Protein 3LXX (pdb70)

Structure (mmCIF, N/CA/C/O backbone):
data_3LXX
#
_entry.id   3LXX
#
_cell.length_a   41.266
_cell.length_b   102.663
_cell.length_c   100.555
_cell.angle_alpha   90.000
_cell.angle_beta   90.000
_cell.angle_gamma   90.000
#
_symmetry.space_group_name_H-M   'C 2 2 21'
#
loop_
_entity.id
_entity.type
_entity.pdbx_description
1 polymer 'GTPase IMAP family member 4'
2 non-polymer "GUANOSINE-5'-DIPHOSPHATE"
3 non-polymer 'MAGNESIUM ION'
4 non-polymer 'UNKNOWN ATOM OR ION'
5 water water
#
loop_
_atom_site.group_PDB
_atom_site.id
_atom_site.type_symbol
_atom_site.label_atom_id
_atom_site.label_alt_id
_atom_site.label_comp_id
_atom_site.label_asym_id
_atom_site.label_entity_id
_atom_site.label_seq_id
_atom_site.pdbx_PDB_ins_code
_atom_site.Cartn_x
_atom_site.Cartn_y
_atom_site.Cartn_z
_atom_site.occupancy
_atom_site.B_iso_or_equiv
_atom_site.auth_seq_id
_atom_site.auth_comp_id
_atom_site.auth_asym_id
_atom_site.auth_atom_id
_atom_site.pdbx_PDB_model_num
ATOM 1 N N . SER A 1 28 ? 26.546 50.736 15.363 1.00 37.74 29 SER A N 1
ATOM 2 C CA . SER A 1 28 ? 26.474 49.627 16.362 1.00 36.29 29 SER A CA 1
ATOM 3 C C . SER A 1 28 ? 25.887 48.362 15.724 1.00 33.18 29 SER A C 1
ATOM 4 O O . SER A 1 28 ? 25.469 48.377 14.578 1.00 32.27 29 SER A O 1
ATOM 6 N N . GLN A 1 29 ? 25.906 47.263 16.471 1.00 31.74 30 GLN A N 1
ATOM 7 C CA . GLN A 1 29 ? 25.551 45.941 15.949 1.00 30.00 30 GLN A CA 1
ATOM 8 C C . GLN A 1 29 ? 24.111 45.518 16.274 1.00 27.40 30 GLN A C 1
ATOM 9 O O . GLN A 1 29 ? 23.686 45.621 17.411 1.00 27.68 30 GLN A O 1
ATOM 15 N N . LEU A 1 30 ? 23.395 45.028 15.259 1.00 24.93 31 LEU A N 1
ATOM 16 C CA . LEU A 1 30 ? 22.009 44.613 15.353 1.00 22.95 31 LEU A CA 1
ATOM 17 C C . LEU A 1 30 ? 21.916 43.111 15.069 1.00 21.11 31 LEU A C 1
ATOM 18 O O . LEU A 1 30 ? 22.155 42.655 13.938 1.00 19.76 31 LEU A O 1
ATOM 23 N N . ARG A 1 31 ? 21.594 42.345 16.111 1.00 19.82 32 ARG A N 1
ATOM 24 C CA . ARG A 1 31 ? 21.635 40.896 16.062 1.00 18.64 32 ARG A CA 1
ATOM 25 C C . ARG A 1 31 ? 20.231 40.355 15.896 1.00 17.55 32 ARG A C 1
ATOM 26 O O . ARG A 1 31 ? 19.354 40.627 16.711 1.00 17.75 32 ARG A O 1
ATOM 34 N N . ILE A 1 32 ? 20.039 39.567 14.853 1.00 17.36 33 ILE A N 1
ATOM 35 C CA . ILE A 1 32 ? 18.726 39.101 14.414 1.00 17.37 33 ILE A CA 1
ATOM 36 C C . ILE A 1 32 ? 18.788 37.590 14.302 1.00 17.67 33 ILE A C 1
ATOM 37 O O . ILE A 1 32 ? 19.711 37.067 13.695 1.00 18.69 33 ILE A O 1
ATOM 42 N N . VAL A 1 33 ? 17.812 36.887 14.888 1.00 17.80 34 VAL A N 1
ATOM 43 C CA . VAL A 1 33 ? 17.690 35.433 14.747 1.00 17.67 34 VAL A CA 1
ATOM 44 C C . VAL A 1 33 ? 16.404 35.073 14.017 1.00 17.82 34 VAL A C 1
ATOM 45 O O . VAL A 1 33 ? 15.374 35.669 14.253 1.00 18.17 34 VAL A O 1
ATOM 49 N N . LEU A 1 34 ? 16.478 34.083 13.133 1.00 18.60 35 LEU A N 1
ATOM 50 C CA . LEU A 1 34 ? 15.350 33.655 12.310 1.00 19.09 35 LEU A CA 1
ATOM 51 C C . LEU A 1 34 ? 14.890 32.317 12.762 1.00 19.87 35 LEU A C 1
ATOM 52 O O . LEU A 1 34 ? 15.693 31.389 12.811 1.00 20.58 35 LEU A O 1
ATOM 57 N N . VAL A 1 35 ? 13.602 32.215 13.135 1.00 20.43 36 VAL A N 1
ATOM 58 C CA . VAL A 1 35 ? 13.003 30.938 13.480 1.00 21.64 36 VAL A CA 1
ATOM 59 C C . VAL A 1 35 ? 11.740 30.656 12.653 1.00 22.56 36 VAL A C 1
ATOM 60 O O . VAL A 1 35 ? 11.055 31.560 12.203 1.00 22.41 36 VAL A O 1
ATOM 64 N N . GLY A 1 36 ? 11.427 29.382 12.498 1.00 24.46 37 GLY A N 1
ATOM 65 C CA . GLY A 1 36 ? 10.336 28.963 11.647 1.00 25.96 37 GLY A CA 1
ATOM 66 C C . GLY A 1 36 ? 10.497 27.521 11.202 1.00 28.01 37 GLY A C 1
ATOM 67 O O . GLY A 1 36 ? 11.557 26.900 11.374 1.00 28.01 37 GLY A O 1
ATOM 68 N N . LYS A 1 37 ? 9.422 26.978 10.656 1.00 30.29 38 LYS A N 1
ATOM 69 C CA . LYS A 1 37 ? 9.448 25.638 10.091 1.00 32.60 38 LYS A CA 1
ATOM 70 C C . LYS A 1 37 ? 10.258 25.609 8.812 1.00 31.77 38 LYS A C 1
ATOM 71 O O . LYS A 1 37 ? 10.268 26.577 8.042 1.00 31.02 38 LYS A O 1
ATOM 74 N N . THR A 1 38 ? 10.954 24.499 8.586 1.00 33.14 39 THR A N 1
ATOM 75 C CA . THR A 1 38 ? 11.629 24.263 7.316 1.00 33.13 39 THR A CA 1
ATOM 76 C C . THR A 1 38 ? 10.655 24.516 6.173 1.00 33.94 39 THR A C 1
ATOM 77 O O . THR A 1 38 ? 9.550 23.986 6.175 1.00 36.56 39 THR A O 1
ATOM 81 N N . GLY A 1 39 ? 11.060 25.341 5.210 1.00 32.64 40 GLY A N 1
ATOM 82 C CA . GLY A 1 39 ? 10.206 25.699 4.063 1.00 33.15 40 GLY A CA 1
ATOM 83 C C . GLY A 1 39 ? 9.464 27.028 4.242 1.00 31.94 40 GLY A C 1
ATOM 84 O O . GLY A 1 39 ? 8.721 27.444 3.359 1.00 32.96 40 GLY A O 1
ATOM 85 N N . ALA A 1 40 ? 9.661 27.693 5.376 1.00 29.93 41 ALA A N 1
ATOM 86 C CA . ALA A 1 40 ? 8.999 28.982 5.647 1.00 28.90 41 ALA A CA 1
ATOM 87 C C . ALA A 1 40 ? 9.597 30.121 4.844 1.00 27.34 41 ALA A C 1
ATOM 88 O O . ALA A 1 40 ? 8.905 31.076 4.529 1.00 27.70 41 ALA A O 1
ATOM 90 N N . GLY A 1 41 ? 10.883 30.012 4.519 1.00 26.77 42 GLY A N 1
ATOM 91 C CA . GLY A 1 41 ? 11.628 31.088 3.867 1.00 25.47 42 GLY A CA 1
ATOM 92 C C . GLY A 1 41 ? 12.603 31.818 4.785 1.00 23.64 42 GLY A C 1
ATOM 93 O O . GLY A 1 41 ? 12.926 32.985 4.542 1.00 22.65 42 GLY A O 1
ATOM 94 N N . LYS A 1 42 ? 13.072 31.149 5.845 1.00 23.77 43 LYS A N 1
ATOM 95 C CA . LYS A 1 42 ? 14.068 31.738 6.747 1.00 22.97 43 LYS A CA 1
ATOM 96 C C . LYS A 1 42 ? 15.315 32.212 5.990 1.00 22.59 43 LYS A C 1
ATOM 97 O O . LYS A 1 42 ? 15.711 33.389 6.059 1.00 21.64 43 LYS A O 1
ATOM 103 N N . SER A 1 43 ? 15.933 31.287 5.267 1.00 24.04 44 SER A N 1
ATOM 104 C CA . SER A 1 43 ? 17.205 31.569 4.618 1.00 23.85 44 SER A CA 1
ATOM 105 C C . SER A 1 43 ? 17.062 32.679 3.570 1.00 23.74 44 SER A C 1
ATOM 106 O O . SER A 1 43 ? 17.881 33.589 3.513 1.00 23.25 44 SER A O 1
ATOM 109 N N . ALA A 1 44 ? 16.001 32.601 2.772 1.00 24.54 45 ALA A N 1
ATOM 110 C CA . ALA A 1 44 ? 15.647 33.648 1.812 1.00 24.36 45 ALA A CA 1
ATOM 111 C C . ALA A 1 44 ? 15.441 35.009 2.486 1.00 22.33 45 ALA A C 1
ATOM 112 O O . ALA A 1 44 ? 15.917 36.021 1.994 1.00 21.93 45 ALA A O 1
ATOM 114 N N . THR A 1 45 ? 14.739 35.020 3.612 1.00 21.62 46 THR A N 1
ATOM 115 C CA . THR A 1 45 ? 14.534 36.241 4.397 1.00 20.59 46 THR A CA 1
ATOM 116 C C . THR A 1 45 ? 15.836 36.805 4.923 1.00 20.05 46 THR A C 1
ATOM 117 O O . THR A 1 45 ? 16.033 38.027 4.944 1.00 20.17 46 THR A O 1
ATOM 121 N N . GLY A 1 46 ? 16.735 35.922 5.330 1.00 20.17 47 GLY A N 1
ATOM 122 C CA . GLY A 1 46 ? 18.044 36.330 5.793 1.00 19.63 47 GLY A CA 1
ATOM 123 C C . GLY A 1 46 ? 18.859 36.969 4.695 1.00 20.42 47 GLY A C 1
ATOM 124 O O . GLY A 1 46 ? 19.578 37.941 4.935 1.00 20.38 47 GLY A O 1
ATOM 125 N N . ASN A 1 47 ? 18.711 36.453 3.479 1.00 21.55 48 ASN A N 1
ATOM 126 C CA . ASN A 1 47 ? 19.378 37.017 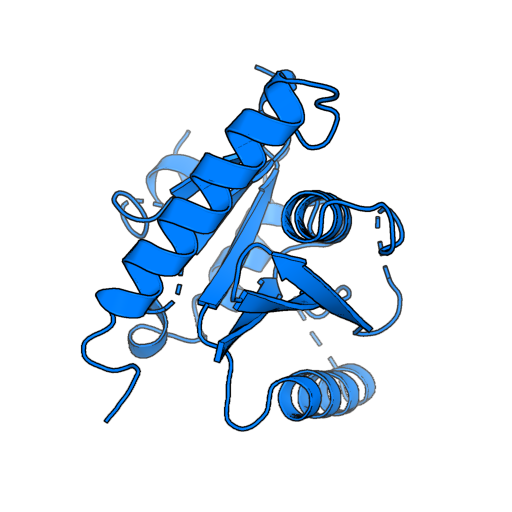2.324 1.00 22.38 48 ASN A CA 1
ATOM 127 C C . ASN A 1 47 ? 18.878 38.411 2.016 1.00 22.12 48 ASN A C 1
ATOM 128 O O . ASN A 1 47 ? 19.661 39.316 1.730 1.00 21.74 48 ASN A O 1
ATOM 133 N N . SER A 1 48 ? 17.565 38.581 2.132 1.00 22.11 49 SER A N 1
ATOM 134 C CA . SER A 1 48 ? 16.922 39.841 1.884 1.00 22.21 49 SER A CA 1
ATOM 135 C C . SER A 1 48 ? 17.382 40.888 2.929 1.00 21.41 49 SER A C 1
ATOM 136 O O . SER A 1 48 ? 17.659 42.025 2.575 1.00 21.76 49 SER A O 1
ATOM 139 N N . ILE A 1 49 ? 17.480 40.482 4.199 1.00 20.68 50 ILE A N 1
ATOM 140 C CA . ILE A 1 49 ? 17.980 41.361 5.296 1.00 19.78 50 ILE A CA 1
ATOM 141 C C . ILE A 1 49 ? 19.420 41.811 5.039 1.00 20.55 50 ILE A C 1
ATOM 142 O O . ILE A 1 49 ? 19.737 43.001 5.122 1.00 20.72 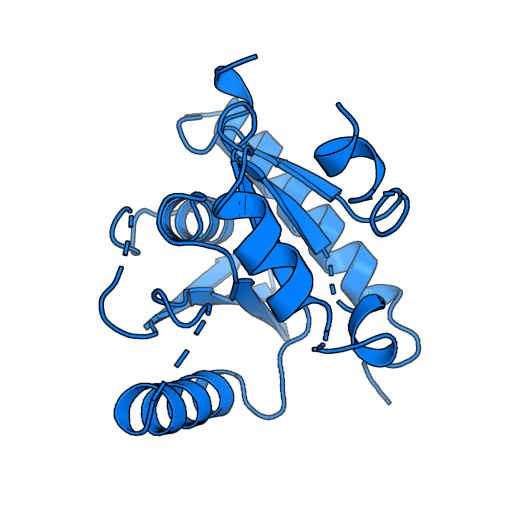50 ILE A O 1
ATOM 147 N N . LEU A 1 50 ? 20.274 40.846 4.704 1.00 21.25 51 LEU A N 1
ATOM 148 C CA . LEU A 1 50 ? 21.706 41.084 4.486 1.00 22.66 51 LEU A CA 1
ATOM 149 C C . LEU A 1 50 ? 22.023 41.700 3.119 1.00 24.62 51 LEU A C 1
ATOM 150 O O . LEU A 1 50 ? 23.123 42.209 2.901 1.00 25.09 51 LEU A O 1
ATOM 155 N N . GLY A 1 51 ? 21.065 41.634 2.205 1.00 25.43 52 GLY A N 1
ATOM 156 C CA . GLY A 1 51 ? 21.216 42.250 0.906 1.00 28.42 52 GLY A CA 1
ATOM 157 C C . GLY A 1 51 ? 22.187 41.517 0.017 1.00 30.57 52 GLY A C 1
ATOM 158 O O . GLY A 1 51 ? 22.771 42.116 -0.845 1.00 33.26 52 GLY A O 1
ATOM 159 N N . ARG A 1 52 ? 22.355 40.216 0.242 1.00 31.49 53 ARG A N 1
ATOM 160 C CA . ARG A 1 52 ? 23.178 39.360 -0.619 1.00 34.09 53 ARG A CA 1
ATOM 161 C C . ARG A 1 52 ? 22.764 37.896 -0.407 1.00 33.88 53 ARG A C 1
ATOM 162 O O . ARG A 1 52 ? 22.241 37.529 0.653 1.00 32.59 53 ARG A O 1
ATOM 170 N N . LYS A 1 53 ? 22.989 37.069 -1.420 1.00 35.80 54 LYS A N 1
ATOM 171 C CA . LYS A 1 53 ? 22.624 35.669 -1.343 1.00 36.13 54 LYS A CA 1
ATOM 172 C C . LYS A 1 53 ? 23.783 34.908 -0.715 1.00 36.27 54 LYS A C 1
ATOM 173 O O . LYS A 1 53 ? 24.759 34.572 -1.390 1.00 38.29 54 LYS A O 1
ATOM 176 N N . VAL A 1 54 ? 23.665 34.672 0.591 1.00 33.68 55 VAL A N 1
ATOM 177 C CA . VAL A 1 54 ? 24.707 33.998 1.356 1.00 34.13 55 VAL A CA 1
ATOM 178 C C . VAL A 1 54 ? 24.171 32.754 2.089 1.00 33.52 55 VAL A C 1
ATOM 179 O O . VAL A 1 54 ? 24.892 31.786 2.234 1.00 36.17 55 VAL A O 1
ATOM 183 N N . PHE A 1 55 ? 22.920 32.768 2.537 1.00 31.44 56 PHE A N 1
ATOM 184 C CA . PHE A 1 55 ? 22.314 31.561 3.078 1.00 31.03 56 PHE A CA 1
ATOM 185 C C . PHE A 1 55 ? 21.780 30.711 1.928 1.00 32.92 56 PHE A C 1
ATOM 186 O O . PHE A 1 55 ? 21.479 31.229 0.843 1.00 32.09 56 PHE A O 1
ATOM 194 N N . HIS A 1 56 ? 21.626 29.418 2.193 1.00 34.40 57 HIS A N 1
ATOM 195 C CA . HIS A 1 56 ? 21.254 28.444 1.163 1.00 37.41 57 HIS A CA 1
ATOM 196 C C . HIS A 1 56 ? 19.770 28.140 1.250 1.00 37.44 57 HIS A C 1
ATOM 197 O O . HIS A 1 56 ? 19.298 27.431 2.154 1.00 37.45 57 HIS A O 1
ATOM 204 N N . SER A 1 57 ? 19.050 28.712 0.290 1.00 38.22 58 SER A N 1
ATOM 205 C CA . SER A 1 57 ? 17.602 28.814 0.313 1.00 38.39 58 SER A CA 1
ATOM 206 C C . SER A 1 57 ? 17.017 27.741 -0.589 1.00 40.96 58 SER A C 1
ATOM 207 O O . SER A 1 57 ? 17.354 27.698 -1.772 1.00 43.82 58 SER A O 1
ATOM 210 N N . THR A 1 65 ? 20.034 24.053 4.849 1.00 46.14 66 THR A N 1
ATOM 211 C CA . THR A 1 65 ? 20.328 24.527 6.223 1.00 44.58 66 THR A CA 1
ATOM 212 C C . THR A 1 65 ? 20.326 23.363 7.237 1.00 46.28 66 THR A C 1
ATOM 213 O O . THR A 1 65 ? 19.328 23.122 7.924 1.00 46.70 66 THR A O 1
ATOM 217 N N . LYS A 1 66 ? 21.459 22.656 7.321 1.00 47.94 67 LYS A N 1
ATOM 218 C CA . LYS A 1 66 ? 21.663 21.572 8.282 1.00 49.17 67 LYS A CA 1
ATOM 219 C C . LYS A 1 66 ? 22.105 22.056 9.684 1.00 47.70 67 LYS A C 1
ATOM 220 O O . LYS A 1 66 ? 21.924 21.347 10.692 1.00 49.16 67 LYS A O 1
ATOM 222 N N . LYS A 1 67 ? 22.687 23.253 9.749 1.00 44.89 68 LYS A N 1
ATOM 223 C CA . LYS A 1 67 ? 23.162 23.837 11.014 1.00 42.88 68 LYS A CA 1
ATOM 224 C C . LYS A 1 67 ? 22.913 25.355 11.029 1.00 39.11 68 LYS A C 1
ATOM 225 O O . LYS A 1 67 ? 22.682 25.965 9.976 1.00 37.95 68 LYS A O 1
ATOM 227 N N . CYS A 1 68 ? 22.940 25.952 12.222 1.00 36.99 69 CYS A N 1
ATOM 228 C CA . CYS A 1 68 ? 22.879 27.403 12.355 1.00 34.17 69 CYS A CA 1
ATOM 229 C C . CYS A 1 68 ? 24.074 28.053 11.666 1.00 33.05 69 CYS A C 1
ATOM 230 O O . CYS A 1 68 ? 25.198 27.572 11.752 1.00 34.60 69 CYS A O 1
ATOM 233 N N . GLU A 1 69 ? 23.806 29.160 10.998 1.00 30.25 70 GLU A N 1
ATOM 234 C CA . GLU A 1 69 ? 24.817 29.915 10.312 1.00 29.88 70 GLU A CA 1
ATOM 235 C C . GLU A 1 69 ? 24.653 31.380 10.679 1.00 27.67 70 GLU A C 1
ATOM 236 O O . GLU A 1 69 ? 23.543 31.901 10.625 1.00 26.78 70 GLU A O 1
ATOM 238 N N . LYS A 1 70 ? 25.756 32.027 11.055 1.00 27.44 71 LYS A N 1
ATOM 239 C CA . LYS A 1 70 ? 25.808 33.450 11.326 1.00 26.33 71 LYS A CA 1
ATOM 240 C C . LYS A 1 70 ? 26.514 34.196 10.191 1.00 27.34 71 LYS A C 1
ATOM 241 O O . LYS A 1 70 ? 27.609 33.822 9.791 1.00 29.28 71 LYS A O 1
ATOM 247 N N . ARG A 1 71 ? 25.871 35.235 9.652 1.00 26.62 72 ARG A N 1
ATOM 248 C CA . ARG A 1 71 ? 26.467 36.070 8.591 1.00 27.22 72 ARG A CA 1
ATOM 249 C C . ARG A 1 71 ? 26.136 37.532 8.856 1.00 26.71 72 ARG A C 1
ATOM 250 O O . ARG A 1 71 ? 25.094 37.844 9.449 1.00 24.35 72 ARG A O 1
ATOM 258 N N . SER A 1 72 ? 27.018 38.414 8.403 1.00 28.08 73 SER A N 1
ATOM 259 C CA . SER A 1 72 ? 26.945 39.848 8.675 1.00 29.13 73 SER A CA 1
ATOM 260 C C . SER A 1 72 ? 26.913 40.691 7.398 1.00 29.88 73 SER A C 1
ATOM 261 O O . SER A 1 72 ? 27.390 40.254 6.348 1.00 30.15 73 SER A O 1
ATOM 264 N N . SER A 1 73 ? 26.361 41.900 7.507 1.00 30.44 74 SER A N 1
ATOM 265 C CA . SER A 1 73 ? 26.509 42.944 6.471 1.00 32.97 74 SER A CA 1
ATOM 266 C C . SER A 1 73 ? 26.647 44.306 7.139 1.00 34.36 74 SER A C 1
ATOM 267 O O . SER A 1 73 ? 26.269 44.481 8.303 1.00 32.72 74 SER A O 1
ATOM 270 N N . SER A 1 74 ? 27.175 45.263 6.376 1.00 36.88 75 SER A N 1
ATOM 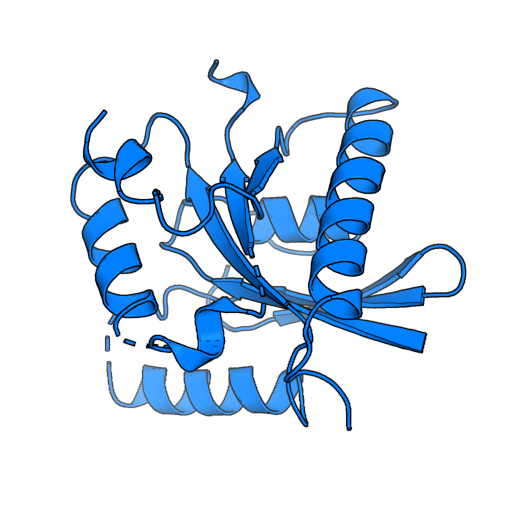271 C CA . SER A 1 74 ? 27.230 46.668 6.783 1.00 39.02 75 SER A CA 1
ATOM 272 C C . SER A 1 74 ? 26.048 47.362 6.124 1.00 39.19 75 SER A C 1
ATOM 273 O O . SER A 1 74 ? 25.900 47.297 4.911 1.00 40.41 75 SER A O 1
ATOM 275 N N . TRP A 1 75 ? 25.199 47.996 6.925 1.00 39.28 76 TRP A N 1
ATOM 276 C CA . TRP A 1 75 ? 24.083 48.782 6.414 1.00 39.77 76 TRP A CA 1
ATOM 277 C C . TRP A 1 75 ? 24.084 50.157 7.087 1.00 41.32 76 TRP A C 1
ATOM 278 O O . TRP A 1 75 ? 23.826 50.266 8.282 1.00 40.48 76 TRP A O 1
ATOM 289 N N . LYS A 1 76 ? 24.382 51.200 6.310 1.00 43.53 77 LYS A N 1
ATOM 290 C CA . LYS A 1 76 ? 24.604 52.532 6.844 1.00 45.60 77 LYS A CA 1
ATOM 291 C C . LYS A 1 76 ? 25.662 52.441 7.962 1.00 45.49 77 LYS A C 1
ATOM 292 O O . LYS A 1 76 ? 26.738 51.897 7.731 1.00 46.24 77 LYS A O 1
ATOM 296 N N . GLU A 1 77 ? 25.376 52.936 9.160 1.00 44.70 78 GLU A N 1
ATOM 297 C CA . GLU A 1 77 ? 26.349 52.837 10.245 1.00 45.19 78 GLU A CA 1
ATOM 298 C C . GLU A 1 77 ? 26.026 51.667 11.177 1.00 41.84 78 GLU A C 1
ATOM 299 O O . GLU A 1 77 ? 26.424 51.678 12.335 1.00 42.47 78 GLU A O 1
ATOM 301 N N . THR A 1 78 ? 25.323 50.655 10.664 1.00 38.97 79 THR A N 1
ATOM 302 C CA . THR A 1 78 ? 24.911 49.493 11.465 1.00 36.22 79 THR A CA 1
ATOM 303 C C . THR A 1 78 ? 25.482 48.198 10.912 1.00 34.79 79 THR A C 1
ATOM 304 O O . THR A 1 78 ? 25.372 47.943 9.712 1.00 34.36 79 THR A O 1
ATOM 308 N N . GLU A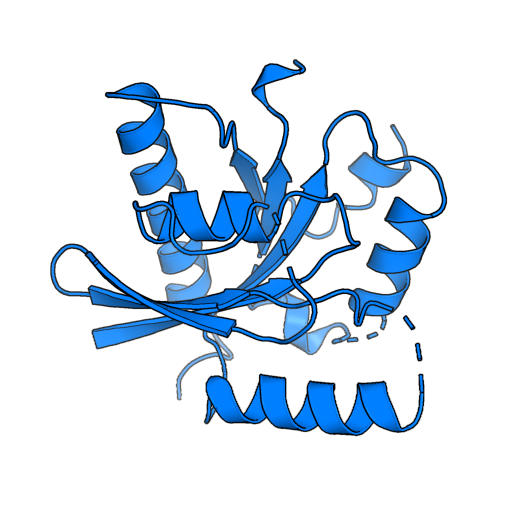 1 79 ? 26.062 47.372 11.790 1.00 33.73 80 GLU A N 1
ATOM 309 C CA . GLU A 1 79 ? 26.447 46.019 11.414 1.00 32.44 80 GLU A CA 1
ATOM 310 C C . GLU A 1 79 ? 25.260 45.130 11.692 1.00 28.77 80 GLU A C 1
ATOM 311 O O . GLU A 1 79 ? 24.857 44.981 12.855 1.00 28.51 80 GLU A O 1
ATOM 317 N N . LEU A 1 80 ? 24.681 44.557 10.629 1.00 26.25 81 LEU A N 1
ATOM 318 C CA . LEU A 1 80 ? 23.568 43.605 10.743 1.00 23.29 81 LEU A CA 1
ATOM 319 C C . LEU A 1 80 ? 24.179 42.233 10.900 1.00 22.35 81 LEU A C 1
ATOM 320 O O . LEU A 1 80 ? 25.051 41.900 10.122 1.00 23.78 81 LEU A O 1
ATOM 325 N N . VAL A 1 81 ? 23.735 41.465 11.898 1.00 20.68 82 VAL A N 1
ATOM 326 C CA . VAL A 1 81 ? 24.274 40.136 12.224 1.00 20.57 82 VAL A CA 1
ATOM 327 C C . VAL A 1 81 ? 23.043 39.246 12.243 1.00 20.35 82 VAL A C 1
ATOM 328 O O . VAL A 1 81 ? 22.115 39.466 13.032 1.00 18.79 82 VAL A O 1
ATOM 332 N N . VAL A 1 82 ? 22.976 38.312 11.293 1.00 19.92 83 VAL A N 1
ATOM 333 C CA . VAL A 1 82 ? 21.801 37.499 11.120 1.00 19.45 83 VAL A CA 1
ATOM 334 C C . VAL A 1 82 ? 22.145 36.034 11.346 1.00 20.71 83 VAL A C 1
ATOM 335 O O . VAL A 1 82 ? 23.082 35.501 10.751 1.00 20.87 83 VAL A O 1
ATOM 339 N N . VAL A 1 83 ? 21.389 35.397 12.243 1.00 20.70 84 VAL A N 1
ATOM 340 C CA . VAL A 1 83 ? 21.535 33.973 12.492 1.00 21.32 84 VAL A CA 1
ATOM 341 C C . VAL A 1 83 ? 20.336 33.238 11.933 1.00 21.18 84 VAL A C 1
ATOM 342 O O . VAL A 1 83 ? 19.203 33.415 12.385 1.00 20.88 84 VAL A O 1
ATOM 346 N N . ASP A 1 84 ? 20.608 32.425 10.921 1.00 22.14 85 ASP A N 1
ATOM 347 C CA . ASP A 1 84 ? 19.629 31.597 10.258 1.00 22.73 85 ASP A CA 1
ATOM 348 C C . ASP A 1 84 ? 19.644 30.228 10.928 1.00 23.88 85 ASP A C 1
ATOM 349 O O . ASP A 1 84 ? 20.705 29.695 11.242 1.00 24.78 85 ASP A O 1
ATOM 354 N N . THR A 1 85 ? 18.472 29.652 11.167 1.00 24.67 86 THR A N 1
ATOM 355 C CA . THR A 1 85 ? 18.376 28.396 11.923 1.00 25.52 86 THR A CA 1
ATOM 356 C C . THR A 1 85 ? 17.864 27.239 11.079 1.00 27.14 86 THR A C 1
ATOM 357 O O . THR A 1 85 ? 17.055 27.435 10.162 1.00 26.39 86 THR A O 1
ATOM 361 N N . PRO A 1 86 ? 18.326 26.006 11.393 1.00 29.39 87 PRO A N 1
ATOM 362 C CA . PRO A 1 86 ? 17.863 24.816 10.702 1.00 31.64 87 PRO A CA 1
ATOM 363 C C . PRO A 1 86 ? 16.538 24.346 11.306 1.00 32.85 87 PRO A C 1
ATOM 364 O O . PRO A 1 86 ? 15.910 25.089 12.065 1.00 31.37 87 PRO A O 1
ATOM 368 N N . GLY A 1 87 ? 16.138 23.110 11.029 1.00 35.77 88 GLY A N 1
ATOM 369 C CA . GLY A 1 87 ? 14.821 22.623 11.436 1.00 37.78 88 GLY A CA 1
ATOM 370 C C . GLY A 1 87 ? 14.668 22.246 12.897 1.00 39.09 88 GLY A C 1
ATOM 371 O O . GLY A 1 87 ? 14.103 21.212 13.191 1.00 41.40 88 GLY A O 1
ATOM 372 N N . ILE A 1 88 ? 15.129 23.114 13.804 1.00 38.26 89 ILE A N 1
ATOM 373 C CA . ILE A 1 88 ? 15.048 22.888 15.259 1.00 40.15 89 ILE A CA 1
ATOM 374 C C . ILE A 1 88 ? 13.620 22.692 15.781 1.00 41.58 89 ILE A C 1
ATOM 375 O O . ILE A 1 88 ? 13.414 21.892 16.685 1.00 44.82 89 ILE A O 1
ATOM 380 N N . PHE A 1 89 ? 12.648 23.415 15.218 1.00 40.95 90 PHE A N 1
ATOM 381 C CA . PHE A 1 89 ? 11.239 23.306 15.622 1.00 42.74 90 PHE A CA 1
ATOM 382 C C . PHE A 1 89 ? 10.356 22.542 14.624 1.00 44.59 90 PHE A C 1
ATOM 383 O O . PHE A 1 89 ? 10.750 21.514 14.067 1.00 45.96 90 PHE A O 1
ATOM 391 N N . ASN A 1 95 ? 16.926 14.615 19.319 1.00 68.31 96 ASN A N 1
ATOM 392 C CA . ASN A 1 95 ? 16.596 15.359 20.539 1.00 66.93 96 ASN A CA 1
ATOM 393 C C . ASN A 1 95 ? 17.837 15.736 21.347 1.00 65.87 96 ASN A C 1
ATOM 394 O O . ASN A 1 95 ? 17.895 16.826 21.904 1.00 63.82 96 ASN A O 1
ATOM 396 N N . ALA A 1 96 ? 18.819 14.835 21.413 1.00 67.87 97 ALA A N 1
ATOM 397 C CA . ALA A 1 96 ? 20.114 15.136 22.043 1.00 66.95 97 ALA A CA 1
ATOM 398 C C . ALA A 1 96 ? 20.971 16.018 21.125 1.00 63.56 97 ALA A C 1
ATOM 399 O O . ALA A 1 96 ? 21.540 17.035 21.564 1.00 60.88 97 ALA A O 1
ATOM 401 N N . GLU A 1 97 ? 21.060 15.623 19.852 1.00 63.02 98 GLU A N 1
ATOM 402 C CA . GLU A 1 97 ? 21.788 16.404 18.846 1.00 59.72 98 GLU A CA 1
ATOM 403 C C . GLU A 1 97 ? 21.183 17.802 18.636 1.00 54.97 98 GLU A C 1
ATOM 404 O O . GLU A 1 97 ? 21.915 18.771 18.400 1.00 53.04 98 GLU A O 1
ATOM 406 N N . THR A 1 98 ? 19.855 17.905 18.706 1.00 53.20 99 THR A N 1
ATOM 407 C CA . THR A 1 98 ? 19.184 19.193 18.565 1.00 49.10 99 THR A CA 1
ATOM 408 C C . THR A 1 98 ? 19.543 20.119 19.717 1.00 46.18 99 THR A C 1
ATOM 409 O O . THR A 1 98 ? 19.801 21.287 19.509 1.00 43.84 99 THR A O 1
ATOM 413 N N . SER A 1 99 ? 19.563 19.581 20.925 1.00 46.91 100 SER A N 1
ATOM 414 C CA . SER A 1 99 ? 19.872 20.364 22.114 1.00 45.29 100 SER A CA 1
ATOM 415 C C . SER A 1 99 ? 21.280 20.967 22.049 1.00 43.11 100 SER A C 1
ATOM 416 O O . SER A 1 99 ? 21.452 22.153 22.331 1.00 40.01 100 SER A O 1
ATOM 419 N N . LYS A 1 100 ? 22.271 20.154 21.671 1.00 43.98 101 LYS A N 1
ATOM 420 C CA . LYS A 1 100 ? 23.638 20.649 21.405 1.00 42.78 101 LYS A CA 1
ATOM 421 C C . LYS A 1 100 ? 23.624 21.791 20.403 1.00 39.36 101 LYS A C 1
ATOM 422 O O . LYS A 1 100 ? 24.254 22.842 20.625 1.00 37.89 101 LYS A O 1
ATOM 424 N N . GLU A 1 101 ? 22.909 21.588 19.301 1.00 38.03 102 GLU A N 1
ATOM 425 C CA . GLU A 1 101 ? 22.848 22.585 18.244 1.00 35.39 102 GLU A CA 1
ATOM 426 C C . GLU A 1 101 ? 22.098 23.847 18.696 1.00 32.15 102 GLU A C 1
ATOM 427 O O . GLU A 1 101 ? 22.466 24.944 18.284 1.00 29.91 102 GLU A O 1
ATOM 433 N N . ILE A 1 102 ? 21.060 23.697 19.527 1.00 32.10 103 ILE A N 1
ATOM 434 C CA . ILE A 1 102 ? 20.355 24.868 20.116 1.00 30.30 103 ILE A CA 1
ATOM 435 C C . ILE A 1 102 ? 21.335 25.665 20.975 1.00 29.33 103 ILE A C 1
ATOM 436 O O . ILE A 1 102 ? 21.437 26.858 20.846 1.00 26.51 103 ILE A O 1
ATOM 441 N N . ILE A 1 103 ? 22.087 24.985 21.825 1.00 31.74 104 ILE A N 1
ATOM 442 C CA . ILE A 1 103 ? 23.046 25.675 22.667 1.00 32.31 104 ILE A CA 1
ATOM 443 C C . ILE A 1 103 ? 24.061 26.433 21.798 1.00 31.81 104 ILE A C 1
ATOM 444 O O . ILE A 1 103 ? 24.364 27.589 22.047 1.00 29.95 104 ILE A O 1
ATOM 449 N N . ARG A 1 104 ? 24.525 25.783 20.742 1.00 33.60 105 ARG A N 1
ATOM 450 C CA . ARG A 1 104 ? 25.478 26.369 19.819 1.00 33.94 105 ARG A CA 1
ATOM 451 C C . ARG A 1 104 ? 24.877 27.559 19.050 1.00 31.34 105 ARG A C 1
ATOM 452 O O . ARG A 1 104 ? 25.543 28.560 18.835 1.00 29.99 105 ARG A O 1
ATOM 460 N N . CYS A 1 105 ? 23.615 27.448 18.655 1.00 30.65 106 CYS A N 1
ATOM 461 C CA . CYS A 1 105 ? 22.917 28.546 18.022 1.00 29.70 106 CYS A CA 1
ATOM 462 C C . CYS A 1 105 ? 22.811 29.777 18.953 1.00 27.75 106 CYS A C 1
ATOM 463 O O . CYS A 1 105 ? 23.048 30.908 18.535 1.00 26.31 106 CYS A O 1
ATOM 466 N N . ILE A 1 106 ? 22.476 29.535 20.207 1.00 27.66 107 ILE A N 1
ATOM 467 C CA . ILE A 1 106 ? 22.372 30.598 21.196 1.00 26.81 107 ILE A CA 1
ATOM 468 C C . ILE A 1 106 ? 23.714 31.290 21.433 1.00 27.09 107 ILE A C 1
ATOM 469 O O . ILE A 1 106 ? 23.763 32.507 21.562 1.00 26.25 107 ILE A O 1
ATOM 474 N N . LEU A 1 107 ? 24.799 30.519 21.509 1.00 28.52 108 LEU A N 1
ATOM 475 C CA . LEU A 1 107 ? 26.129 31.104 21.737 1.00 29.50 108 LEU A CA 1
ATOM 476 C C . LEU A 1 107 ? 26.583 32.039 20.601 1.00 29.38 108 LEU A C 1
ATOM 477 O O . LEU A 1 107 ? 27.403 32.938 20.820 1.00 30.02 108 LEU A O 1
ATOM 482 N N . LEU A 1 108 ? 26.040 31.848 19.406 1.00 29.03 109 LEU A N 1
ATOM 483 C CA . LEU A 1 108 ? 26.409 32.678 18.283 1.00 28.89 109 LEU A CA 1
ATOM 484 C C . LEU A 1 108 ? 25.988 34.145 18.461 1.00 28.59 109 LEU A C 1
ATOM 485 O O . LEU A 1 108 ? 26.686 35.020 17.965 1.00 28.96 109 LEU A O 1
ATOM 490 N N . THR A 1 109 ? 24.873 34.408 19.164 1.00 28.28 110 THR A N 1
ATOM 491 C CA . THR A 1 109 ? 24.346 35.776 19.315 1.00 27.47 110 THR A CA 1
ATOM 492 C C . THR A 1 109 ? 24.554 36.397 20.689 1.00 27.45 110 THR A C 1
ATOM 493 O O . THR A 1 109 ? 23.889 37.400 21.019 1.00 27.40 110 THR A O 1
ATOM 497 N N . SER A 1 110 ? 25.488 35.863 21.465 1.00 28.00 111 SER A N 1
ATOM 498 C CA . SER A 1 110 ? 25.727 36.318 22.836 1.00 28.95 111 SER A CA 1
ATOM 499 C C . SER A 1 110 ? 25.988 37.812 22.913 1.00 28.07 111 SER A C 1
ATOM 500 O O . SER A 1 110 ? 26.626 38.353 22.019 1.00 27.73 111 SER A O 1
ATOM 503 N N . PRO A 1 111 ? 25.527 38.473 24.001 1.00 27.25 112 PRO A N 1
ATOM 504 C CA . PRO A 1 111 ? 24.719 37.932 25.106 1.00 27.34 112 PRO A CA 1
ATOM 505 C C . PRO A 1 111 ? 23.262 37.572 24.738 1.00 25.99 112 PRO A C 1
ATOM 506 O O . PRO A 1 111 ? 22.598 36.861 25.484 1.00 26.93 112 PRO A O 1
ATOM 510 N N . GLY A 1 112 ? 22.775 38.086 23.625 1.00 24.73 113 GLY A N 1
ATOM 511 C CA . GLY A 1 112 ? 21.451 37.758 23.140 1.00 23.14 113 GLY A CA 1
ATOM 512 C C . GLY A 1 112 ? 21.104 38.600 21.934 1.00 22.09 113 GLY A C 1
ATOM 513 O O . GLY A 1 112 ? 21.739 39.645 21.682 1.00 21.78 113 GLY A O 1
ATOM 514 N N . PRO A 1 113 ? 20.106 38.156 21.163 1.00 20.84 114 PRO A N 1
ATOM 515 C CA . PRO A 1 113 ? 19.660 38.941 20.046 1.00 20.12 114 PRO A CA 1
ATOM 516 C C . PRO A 1 113 ? 18.840 40.158 20.454 1.00 20.09 114 PRO A C 1
ATOM 517 O O . PRO A 1 113 ? 18.326 40.234 21.577 1.00 20.27 114 PRO A O 1
ATOM 521 N N . HIS A 1 114 ? 18.720 41.088 19.522 1.00 19.49 115 HIS A N 1
ATOM 522 C CA . HIS A 1 114 ? 17.809 42.219 19.638 1.00 20.20 115 HIS A CA 1
ATOM 523 C C . HIS A 1 114 ? 16.433 41.895 19.086 1.00 19.86 115 HIS A C 1
ATOM 524 O O . HIS A 1 114 ? 15.451 42.500 19.483 1.00 20.93 115 HIS A O 1
ATOM 531 N N . ALA A 1 115 ? 16.366 40.989 18.116 1.00 20.30 116 ALA A N 1
ATOM 532 C CA . ALA A 1 115 ? 15.098 40.685 17.449 1.00 19.92 116 ALA A CA 1
ATOM 533 C C . ALA A 1 115 ? 15.053 39.222 17.054 1.00 19.67 116 ALA A C 1
ATOM 534 O O . ALA A 1 115 ? 16.039 38.670 16.594 1.00 18.90 116 ALA A O 1
ATOM 536 N N . LEU A 1 116 ? 13.900 38.594 17.303 1.00 20.39 117 LEU A N 1
ATOM 537 C CA . LEU A 1 116 ? 13.642 37.203 16.937 1.00 20.82 117 LEU A CA 1
ATOM 538 C C . LEU A 1 116 ? 12.502 37.242 15.928 1.00 20.57 117 LEU A C 1
ATOM 539 O O . LEU A 1 116 ? 11.420 37.757 16.216 1.00 21.83 117 LEU A O 1
ATOM 544 N N . LEU A 1 117 ? 12.783 36.748 14.736 1.00 19.32 118 LEU A N 1
ATOM 545 C CA . LEU A 1 117 ? 11.884 36.840 13.618 1.00 19.06 118 LEU A CA 1
ATOM 546 C C . LEU A 1 117 ? 11.246 35.473 13.379 1.00 20.20 118 LEU A C 1
ATOM 547 O O . LEU A 1 117 ? 11.944 34.488 13.095 1.00 19.98 118 LEU A O 1
ATOM 552 N N . LEU A 1 118 ? 9.919 35.421 13.542 1.00 21.07 119 LEU A N 1
ATOM 553 C CA . LEU A 1 118 ? 9.129 34.243 13.262 1.00 22.56 119 LEU A CA 1
ATOM 554 C C . LEU A 1 118 ? 8.688 34.356 11.821 1.00 22.54 119 LEU A C 1
ATOM 555 O O . LEU A 1 118 ? 7.996 35.315 11.442 1.00 22.75 119 LEU A O 1
ATOM 560 N N . VAL A 1 119 ? 9.121 33.395 11.002 1.00 22.15 120 VAL A N 1
ATOM 561 C CA . VAL A 1 119 ? 8.931 33.457 9.559 1.00 22.55 120 VAL A CA 1
ATOM 562 C C . VAL A 1 119 ? 7.827 32.469 9.160 1.00 25.02 120 VAL A C 1
ATOM 563 O O . VAL A 1 119 ? 7.905 31.281 9.483 1.00 25.13 120 VAL A O 1
ATOM 567 N N . VAL A 1 120 ? 6.811 32.975 8.457 1.00 26.57 121 VAL A N 1
ATOM 568 C CA . VAL A 1 120 ? 5.621 32.192 8.085 1.00 29.41 121 VAL A CA 1
ATOM 569 C C . VAL A 1 120 ? 5.310 32.326 6.573 1.00 30.83 121 VAL A C 1
ATOM 570 O O . VAL A 1 120 ? 5.281 33.443 6.056 1.00 30.73 121 VAL A O 1
ATOM 574 N N . PRO A 1 121 ? 5.083 31.193 5.858 1.00 32.56 122 PRO A N 1
ATOM 575 C CA . PRO A 1 121 ? 4.817 31.285 4.416 1.00 34.33 122 PRO A CA 1
ATOM 576 C C . PRO A 1 121 ? 3.362 31.519 4.091 1.00 37.53 122 PRO A C 1
ATOM 577 O O . PRO A 1 121 ? 2.524 30.645 4.352 1.00 39.61 122 PRO A O 1
ATOM 581 N N . LEU A 1 122 ? 3.051 32.674 3.515 1.00 37.96 123 LEU A N 1
ATOM 582 C CA . LEU A 1 122 ? 1.678 32.951 3.122 1.00 41.78 123 LEU A CA 1
ATOM 583 C C . LEU A 1 122 ? 1.183 31.861 2.157 1.00 45.91 123 LEU A C 1
ATOM 584 O O . LEU A 1 122 ? 1.962 31.350 1.341 1.00 45.23 123 LEU A O 1
ATOM 589 N N . GLY A 1 123 ? -0.085 31.463 2.298 1.00 50.55 124 GLY A N 1
ATOM 590 C CA . GLY A 1 123 ? -0.680 30.446 1.424 1.00 55.03 124 GLY A CA 1
ATOM 591 C C . GLY A 1 123 ? -0.377 29.008 1.820 1.00 57.32 124 GLY A C 1
ATOM 592 O O . GLY A 1 123 ? -1.233 28.124 1.671 1.00 60.84 124 GLY A O 1
ATOM 593 N N . ARG A 1 124 ? 0.839 28.774 2.317 1.00 56.15 125 ARG A N 1
ATOM 594 C CA . ARG A 1 124 ? 1.307 27.447 2.709 1.00 57.97 125 ARG A CA 1
ATOM 595 C C . ARG A 1 124 ? 1.308 27.264 4.228 1.00 58.43 125 ARG A C 1
ATOM 596 O O . ARG A 1 124 ? 2.165 26.551 4.768 1.00 57.84 125 ARG A O 1
ATOM 604 N N . TYR A 1 125 ? 0.362 27.899 4.914 1.00 60.31 126 TYR A N 1
ATOM 605 C CA . TYR A 1 125 ? 0.288 27.836 6.376 1.00 61.04 126 TYR A CA 1
ATOM 606 C C . TYR A 1 125 ? -0.964 27.022 6.747 1.00 65.82 126 TYR A C 1
ATOM 607 O O . TYR A 1 125 ? -2.072 27.565 6.780 1.00 67.71 126 TYR A O 1
ATOM 616 N N . THR A 1 126 ? -0.780 25.722 7.012 1.00 68.63 127 THR A N 1
ATOM 617 C CA . THR A 1 126 ? -1.900 24.753 6.994 1.00 74.05 127 THR A CA 1
ATOM 618 C C . THR A 1 126 ? -2.100 23.899 8.270 1.00 76.72 127 THR A C 1
ATOM 619 O O . THR A 1 126 ? -3.102 24.073 8.980 1.00 79.13 127 THR A O 1
ATOM 621 N N . GLU A 1 127 ? -1.179 22.968 8.540 1.00 76.99 128 GLU A N 1
ATOM 622 C CA . GLU A 1 127 ? -1.316 22.033 9.677 1.00 79.84 128 GLU A CA 1
ATOM 623 C C . GLU A 1 127 ? -0.006 21.886 10.453 1.00 77.57 128 GLU A C 1
ATOM 624 O O . GLU A 1 127 ? 0.087 22.306 11.616 1.00 76.92 128 GLU A O 1
ATOM 626 N N . GLU A 1 128 ? 1.003 21.302 9.802 1.00 76.89 129 GLU A N 1
ATOM 627 C CA . GLU A 1 128 ? 2.341 21.163 10.390 1.00 74.39 129 GLU A CA 1
ATOM 628 C C . GLU A 1 128 ? 3.083 22.512 10.486 1.00 69.87 129 GLU A C 1
ATOM 629 O O . GLU A 1 128 ? 4.077 22.620 11.207 1.00 67.96 129 GLU A O 1
ATOM 631 N N . GLU A 1 129 ? 2.601 23.531 9.766 1.00 68.42 130 GLU A N 1
ATOM 632 C CA . GLU A 1 129 ? 3.181 24.878 9.849 1.00 64.35 130 GLU A CA 1
ATOM 633 C C . GLU A 1 129 ? 2.764 25.616 11.127 1.00 63.38 130 GLU A C 1
ATOM 634 O O . GLU A 1 129 ? 3.569 26.366 11.691 1.00 61.24 130 GLU A O 1
ATOM 636 N N . HIS A 1 130 ? 1.517 25.423 11.565 1.00 65.44 131 HIS A N 1
ATOM 637 C CA . HIS A 1 130 ? 1.021 26.021 12.810 1.00 65.04 131 HIS A CA 1
ATOM 638 C C . HIS A 1 130 ? 1.492 25.233 14.031 1.00 65.36 131 HIS A C 1
ATOM 639 O O . HIS A 1 130 ? 1.647 25.806 15.117 1.00 64.37 131 HIS A O 1
ATOM 641 N N . LYS A 1 131 ? 1.701 23.924 13.852 1.00 66.71 132 LYS A N 1
ATOM 642 C CA . LYS A 1 131 ? 2.265 23.066 14.900 1.00 67.25 132 LYS A CA 1
ATOM 643 C C . LYS A 1 131 ? 3.650 23.560 15.343 1.00 63.30 132 LYS A C 1
ATOM 644 O O . LYS A 1 131 ? 3.988 23.499 16.525 1.00 63.43 132 LYS A O 1
ATOM 646 N N . ALA A 1 132 ? 4.439 24.062 14.393 1.00 59.80 133 ALA A N 1
ATOM 647 C CA . ALA A 1 132 ? 5.748 24.647 14.700 1.00 55.95 133 ALA A CA 1
ATOM 648 C C . ALA A 1 132 ? 5.616 25.979 15.442 1.00 53.31 133 ALA A C 1
ATOM 649 O O . ALA A 1 132 ? 6.384 26.252 16.365 1.00 51.93 133 ALA A O 1
ATOM 651 N N . THR A 1 133 ? 4.648 26.800 15.028 1.00 52.57 134 THR A N 1
ATOM 652 C CA . THR A 1 133 ? 4.435 28.133 15.610 1.00 50.53 134 THR A CA 1
ATOM 653 C C . THR A 1 133 ? 3.994 28.106 17.077 1.00 51.39 134 THR A C 1
ATOM 654 O O . THR A 1 133 ? 4.462 28.913 17.873 1.00 49.35 134 THR A O 1
ATOM 658 N N . GLU A 1 134 ? 3.087 27.187 17.418 1.00 53.83 135 GLU A N 1
ATOM 659 C CA . GLU A 1 134 ? 2.595 27.057 18.789 1.00 55.48 135 GLU A CA 1
ATOM 660 C C . GLU A 1 134 ? 3.701 26.597 19.734 1.00 54.40 135 GLU A C 1
ATOM 661 O O . GLU A 1 134 ? 3.710 26.960 20.906 1.00 54.73 135 GLU A O 1
ATOM 663 N N . LYS A 1 135 ? 4.624 25.789 19.214 1.00 53.48 136 LYS A N 1
ATOM 664 C CA . LYS A 1 135 ? 5.755 25.281 19.997 1.00 52.70 136 LYS A CA 1
ATOM 665 C C . LYS A 1 135 ? 6.805 26.373 20.207 1.00 48.60 136 LYS A C 1
ATOM 666 O O . LYS A 1 135 ? 7.324 26.518 21.296 1.00 48.35 136 LYS A O 1
ATOM 668 N N . ILE A 1 136 ? 7.112 27.121 19.154 1.00 45.63 137 ILE A N 1
ATOM 669 C CA . ILE A 1 136 ? 7.995 28.278 19.247 1.00 42.16 137 ILE A CA 1
ATOM 670 C C . ILE A 1 136 ? 7.465 29.256 20.306 1.00 42.17 137 ILE A C 1
ATOM 671 O O . ILE A 1 136 ? 8.195 29.656 21.199 1.00 41.21 137 ILE A O 1
ATOM 676 N N . LEU A 1 137 ? 6.184 29.598 20.215 1.00 43.46 138 LEU A N 1
ATOM 677 C CA . LEU A 1 137 ? 5.559 30.542 21.147 1.00 44.03 138 LEU A CA 1
ATOM 678 C C . LEU A 1 137 ? 5.490 30.024 22.582 1.00 46.45 138 LEU A C 1
ATOM 679 O O . LEU A 1 137 ? 5.710 30.788 23.530 1.00 46.33 138 LEU A O 1
ATOM 684 N N . LYS A 1 138 ? 5.157 28.744 22.754 1.00 49.05 139 LYS A N 1
ATOM 685 C CA . LYS A 1 138 ? 5.171 28.140 24.086 1.00 51.60 139 LYS A CA 1
ATOM 686 C C . LYS A 1 138 ? 6.593 28.158 24.647 1.00 49.92 139 LYS A C 1
ATOM 687 O O . LYS A 1 138 ? 6.805 28.524 25.787 1.00 50.17 139 LYS A O 1
ATOM 697 N N . PHE A 1 140 ? 9.288 30.169 23.897 1.00 42.60 141 PHE A N 1
ATOM 698 C CA . PHE A 1 140 ? 9.784 31.514 24.269 1.00 40.55 141 PHE A CA 1
ATOM 699 C C . PHE A 1 140 ? 8.881 32.240 25.282 1.00 41.28 141 PHE A C 1
ATOM 700 O O . PHE A 1 140 ? 9.387 32.969 26.143 1.00 40.52 141 PHE A O 1
ATOM 708 N N . GLY A 1 141 ? 7.561 32.012 25.206 1.00 42.39 142 GLY A N 1
ATOM 709 C CA . GLY A 1 141 ? 6.625 32.508 26.228 1.00 43.99 142 GLY A CA 1
ATOM 710 C C . GLY A 1 141 ? 6.329 33.998 26.137 1.00 42.75 142 GLY A C 1
ATOM 711 O O . GLY A 1 141 ? 6.798 34.680 25.229 1.00 40.64 142 GLY A O 1
ATOM 712 N N . GLU A 1 142 ? 5.569 34.507 27.099 1.00 44.68 143 GLU A N 1
ATOM 713 C CA . GLU A 1 142 ? 5.110 35.906 27.096 1.00 44.81 143 GLU A CA 1
ATOM 714 C C . GLU A 1 142 ? 6.225 36.973 27.042 1.00 42.12 143 GLU A C 1
ATOM 715 O O . GLU A 1 142 ? 6.089 37.985 26.349 1.00 40.39 143 GLU A O 1
ATOM 721 N N . ARG A 1 143 ? 7.299 36.732 27.793 1.00 41.70 144 ARG A N 1
ATOM 722 C CA . ARG A 1 143 ? 8.423 37.675 27.956 1.00 39.74 144 ARG A CA 1
ATOM 723 C C . ARG A 1 143 ? 9.037 38.033 26.638 1.00 36.08 144 ARG A C 1
ATOM 724 O O . ARG A 1 143 ? 9.377 39.195 26.384 1.00 35.50 144 ARG A O 1
ATOM 726 N N . ALA A 1 144 ? 9.183 37.016 25.799 1.00 34.47 145 ALA A N 1
ATOM 727 C CA . ALA A 1 144 ? 9.837 37.157 24.524 1.00 31.70 145 ALA A CA 1
ATOM 728 C C . ALA A 1 144 ? 9.023 37.965 23.519 1.00 31.04 145 ALA A C 1
ATOM 729 O O . ALA A 1 144 ? 9.569 38.444 22.531 1.00 28.30 145 ALA A O 1
ATOM 731 N N . ARG A 1 145 ? 7.726 38.140 23.763 1.00 32.62 146 ARG A N 1
ATOM 732 C CA . ARG A 1 145 ? 6.886 38.787 22.763 1.00 33.25 146 ARG A CA 1
ATOM 733 C C . ARG A 1 145 ? 7.366 40.174 22.353 1.00 32.12 146 ARG A C 1
ATOM 734 O O . ARG A 1 145 ? 7.239 40.537 21.180 1.00 31.00 146 ARG A O 1
ATOM 742 N N . SER A 1 146 ? 7.958 40.911 23.300 1.00 31.75 147 SER A N 1
ATOM 743 C CA . SER A 1 146 ? 8.419 42.276 23.062 1.00 31.17 147 SER A CA 1
ATOM 744 C C . SER A 1 146 ? 9.564 42.397 22.042 1.00 28.56 147 SER A C 1
ATOM 745 O O . SER A 1 146 ? 9.724 43.467 21.449 1.00 28.52 147 SER A O 1
ATOM 748 N N . PHE A 1 147 ? 10.339 41.317 21.826 1.00 26.39 148 PHE A N 1
ATOM 749 C CA . PHE A 1 147 ? 11.424 41.332 20.854 1.00 24.14 148 PHE A CA 1
ATOM 750 C C . PHE A 1 147 ? 11.180 40.422 19.628 1.00 23.40 148 PHE A C 1
ATOM 751 O O . PHE A 1 147 ? 12.093 40.231 18.811 1.00 21.44 148 PHE A O 1
ATOM 767 N N . ILE A 1 149 ? 9.120 39.482 16.048 1.00 21.85 150 ILE A N 1
ATOM 768 C CA . ILE A 1 149 ? 8.492 40.110 14.891 1.00 22.17 150 ILE A CA 1
ATOM 769 C C . ILE A 1 149 ? 8.013 39.009 13.942 1.00 21.80 150 ILE A C 1
ATOM 770 O O . ILE A 1 149 ? 8.701 38.016 13.720 1.00 20.27 150 ILE A O 1
ATOM 775 N N . LEU A 1 150 ? 6.826 39.179 13.394 1.00 23.19 151 LEU A N 1
ATOM 776 C CA . LEU A 1 150 ? 6.263 38.189 12.477 1.00 24.12 151 LEU A CA 1
ATOM 777 C C . LEU A 1 150 ? 6.640 38.571 11.048 1.00 23.34 151 LEU A C 1
ATOM 778 O O . LEU A 1 150 ? 6.320 39.657 10.602 1.00 23.95 151 LEU A O 1
ATOM 783 N N . ILE A 1 151 ? 7.321 37.678 10.339 1.00 23.07 152 ILE A N 1
ATOM 784 C CA . ILE A 1 151 ? 7.651 37.892 8.923 1.00 22.79 152 ILE A CA 1
ATOM 785 C C . ILE A 1 151 ? 6.863 36.921 8.028 1.00 24.78 152 ILE A C 1
ATOM 786 O O . ILE A 1 151 ? 7.037 35.702 8.108 1.00 26.08 152 ILE A O 1
ATOM 791 N N . PHE A 1 152 ? 5.973 37.457 7.201 1.00 25.85 153 PHE A N 1
ATOM 792 C CA . PHE A 1 152 ? 5.335 36.650 6.164 1.00 28.00 153 PHE A CA 1
ATOM 793 C C . PHE A 1 152 ? 6.203 36.616 4.907 1.00 27.56 153 PHE A C 1
ATOM 794 O O . PHE A 1 152 ? 6.675 37.654 4.451 1.00 27.39 153 PHE A O 1
ATOM 802 N N . THR A 1 153 ? 6.411 35.430 4.354 1.00 28.43 154 THR A N 1
ATOM 803 C CA . THR A 1 153 ? 7.048 35.301 3.033 1.00 29.01 154 THR A CA 1
ATOM 804 C C . THR A 1 153 ? 5.989 34.957 1.977 1.00 31.95 154 THR A C 1
ATOM 805 O O . THR A 1 153 ? 4.815 34.769 2.306 1.00 33.29 154 THR A O 1
ATOM 809 N N . ARG A 1 154 ? 6.413 34.900 0.715 1.00 33.40 155 ARG A N 1
ATOM 810 C CA . ARG A 1 154 ? 5.546 34.555 -0.419 1.00 36.34 155 ARG A CA 1
ATOM 811 C C . ARG A 1 154 ? 4.440 35.594 -0.618 1.00 37.82 155 ARG A C 1
ATOM 812 O O . ARG A 1 154 ? 3.295 35.268 -0.918 1.00 39.81 155 ARG A O 1
ATOM 820 N N . LYS A 1 155 ? 4.808 36.857 -0.461 1.00 37.00 156 LYS A N 1
ATOM 821 C CA . LYS A 1 155 ? 3.892 37.959 -0.687 1.00 38.67 156 LYS A CA 1
ATOM 822 C C . LYS A 1 155 ? 3.444 37.980 -2.146 1.00 40.88 156 LYS A C 1
ATOM 823 O O . LYS A 1 155 ? 2.311 38.317 -2.446 1.00 42.96 156 LYS A O 1
ATOM 829 N N . ASP A 1 156 ? 4.366 37.633 -3.037 1.00 40.88 157 ASP A N 1
ATOM 830 C CA . ASP A 1 156 ? 4.124 37.566 -4.469 1.00 43.36 157 ASP A CA 1
ATOM 831 C C . ASP A 1 156 ? 3.091 36.513 -4.876 1.00 46.39 157 ASP A C 1
ATOM 832 O O . ASP A 1 156 ? 2.497 36.619 -5.945 1.00 48.93 157 ASP A O 1
ATOM 837 N N . ASP A 1 157 ? 2.880 35.501 -4.033 1.00 46.70 158 ASP A N 1
ATOM 838 C CA . ASP A 1 157 ? 1.834 34.495 -4.276 1.00 49.90 158 ASP A CA 1
ATOM 839 C C . ASP A 1 157 ? 0.444 35.106 -4.114 1.00 52.39 158 ASP A C 1
ATOM 840 O O . ASP A 1 157 ? -0.560 34.477 -4.476 1.00 55.38 158 ASP A O 1
ATOM 845 N N . LEU A 1 158 ? 0.391 36.323 -3.563 1.00 51.53 159 LEU A N 1
ATOM 846 C CA . LEU A 1 158 ? -0.830 37.130 -3.574 1.00 54.16 159 LEU A CA 1
ATOM 847 C C . LEU A 1 158 ? -0.874 37.962 -4.859 1.00 55.72 159 LEU A C 1
ATOM 848 O O . LEU A 1 158 ? -1.415 37.523 -5.875 1.00 58.56 159 LEU A O 1
ATOM 853 N N . PRO A 1 171 ? -8.626 33.558 7.437 1.00 68.80 172 PRO A N 1
ATOM 854 C CA . PRO A 1 171 ? -8.134 32.282 7.959 1.00 68.39 172 PRO A CA 1
ATOM 855 C C . PRO A 1 171 ? -7.875 32.369 9.460 1.00 67.48 172 PRO A C 1
ATOM 856 O O . PRO A 1 171 ? -7.358 33.381 9.920 1.00 64.54 172 PRO A O 1
ATOM 860 N N . GLU A 1 172 ? -8.238 31.323 10.210 1.00 69.83 173 GLU A N 1
ATOM 861 C CA . GLU A 1 172 ? -8.176 31.361 11.679 1.00 69.80 173 GLU A CA 1
ATOM 862 C C . GLU A 1 172 ? -6.744 31.364 12.211 1.00 65.49 173 GLU A C 1
ATOM 863 O O . GLU A 1 172 ? -6.416 32.120 13.129 1.00 63.56 173 GLU A O 1
ATOM 865 N N . ASP A 1 173 ? -5.901 30.508 11.639 1.00 63.95 174 ASP A N 1
ATOM 866 C CA . ASP A 1 173 ? -4.515 30.384 12.075 1.00 60.28 174 ASP A CA 1
ATOM 867 C C . ASP A 1 173 ? -3.748 31.694 11.859 1.00 55.82 174 ASP A C 1
ATOM 868 O O . ASP A 1 173 ? -2.941 32.073 12.689 1.00 53.18 174 ASP A O 1
ATOM 873 N N . ILE A 1 174 ? -4.028 32.377 10.751 1.00 55.34 175 ILE A N 1
ATOM 874 C CA . ILE A 1 174 ? -3.411 33.669 10.437 1.00 51.99 175 ILE A CA 1
ATOM 875 C C . ILE A 1 174 ? -3.937 34.784 11.354 1.00 52.37 175 ILE A C 1
ATOM 876 O O . ILE A 1 174 ? -3.179 35.640 11.778 1.00 49.39 175 ILE A O 1
ATOM 881 N N . GLN A 1 175 ? -5.232 34.780 11.649 1.00 55.81 176 GLN A N 1
ATOM 882 C CA . GLN A 1 175 ? -5.802 35.798 12.545 1.00 57.11 176 GLN A CA 1
ATOM 883 C C . GLN A 1 175 ? -5.350 35.631 14.013 1.00 56.13 176 GLN A C 1
ATOM 884 O O . GLN A 1 175 ? -5.183 36.624 14.719 1.00 55.12 176 GLN A O 1
ATOM 890 N N . ASP A 1 176 ? -5.148 34.390 14.465 1.00 56.43 177 ASP A N 1
ATOM 891 C CA . ASP A 1 176 ? -4.540 34.149 15.786 1.00 55.64 177 ASP A CA 1
ATOM 892 C C . ASP A 1 176 ? -3.143 34.771 15.848 1.00 51.19 177 ASP A C 1
ATOM 893 O O . ASP A 1 176 ? -2.777 35.404 16.841 1.00 50.43 177 ASP A O 1
ATOM 898 N N . LEU A 1 177 ? -2.360 34.581 14.790 1.00 48.72 178 LEU A N 1
ATOM 899 C CA . LEU A 1 177 ? -1.019 35.192 14.703 1.00 44.92 178 LEU A CA 1
ATOM 900 C C . LEU A 1 177 ? -1.075 36.702 14.793 1.00 43.93 178 LEU A C 1
ATOM 901 O O . LEU A 1 177 ? -0.276 37.325 15.490 1.00 41.82 178 LEU A O 1
ATOM 914 N N . ASP A 1 179 ? -3.438 38.556 16.044 1.00 49.71 180 ASP A N 1
ATOM 915 C CA . ASP A 1 179 ? -3.837 38.990 17.385 1.00 52.01 180 ASP A CA 1
ATOM 916 C C . ASP A 1 179 ? -2.612 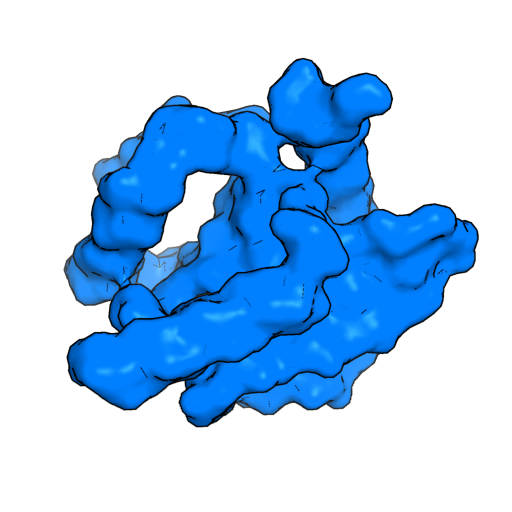39.201 18.275 1.00 49.62 180 ASP A C 1
ATOM 917 O O . ASP A 1 179 ? -2.626 40.052 19.154 1.00 50.02 180 ASP A O 1
ATOM 922 N N . ILE A 1 180 ? -1.555 38.432 18.032 1.00 47.70 181 ILE A N 1
ATOM 923 C CA . ILE A 1 180 ? -0.320 38.562 18.796 1.00 46.08 181 ILE A CA 1
ATOM 924 C C . ILE A 1 180 ? 0.626 39.631 18.203 1.00 44.06 181 ILE A C 1
ATOM 925 O O . ILE A 1 180 ? 1.081 40.503 18.932 1.00 43.79 181 ILE A O 1
ATOM 930 N N . PHE A 1 181 ? 0.882 39.584 16.891 1.00 43.41 182 PHE A N 1
ATOM 931 C CA . PHE A 1 181 ? 1.846 40.497 16.233 1.00 41.94 182 PHE A CA 1
ATOM 932 C C . PHE A 1 181 ? 1.222 41.593 15.349 1.00 44.06 182 PHE A C 1
ATOM 933 O O . PHE A 1 181 ? 1.812 41.994 14.345 1.00 42.86 182 PHE A O 1
ATOM 941 N N . GLY A 1 182 ? 0.055 42.099 15.714 1.00 47.91 183 GLY A N 1
ATOM 942 C CA . GLY A 1 182 ? -0.622 43.093 14.872 1.00 50.01 183 GLY A CA 1
ATOM 943 C C . GLY A 1 182 ? 0.225 44.314 14.542 1.00 48.79 183 GLY A C 1
ATOM 944 O O . GLY A 1 182 ? 0.169 44.838 13.419 1.00 49.53 183 GLY A O 1
ATOM 945 N N . ASP A 1 183 ? 0.989 44.776 15.524 1.00 47.85 184 ASP A N 1
ATOM 946 C CA . ASP A 1 183 ? 1.803 45.976 15.379 1.00 47.41 184 ASP A CA 1
ATOM 947 C C . ASP A 1 183 ? 3.193 45.646 14.806 1.00 43.33 184 ASP A C 1
ATOM 948 O O . ASP A 1 183 ? 3.861 46.535 14.277 1.00 43.74 184 ASP A O 1
ATOM 953 N N . ARG A 1 184 ? 3.607 44.374 14.895 1.00 39.59 185 ARG A N 1
ATOM 954 C CA . ARG A 1 184 ? 4.992 43.962 14.653 1.00 35.74 185 ARG A CA 1
ATOM 955 C C . ARG A 1 184 ? 5.071 42.887 13.570 1.00 33.20 185 ARG A C 1
ATOM 956 O O . ARG A 1 184 ? 5.400 41.761 13.857 1.00 30.96 185 ARG A O 1
ATOM 964 N N . TYR A 1 185 ? 4.749 43.241 12.333 1.00 33.21 186 TYR A N 1
ATOM 965 C CA . TYR A 1 185 ? 4.786 42.289 11.232 1.00 32.86 186 TYR A CA 1
ATOM 966 C C . TYR A 1 185 ? 5.117 42.953 9.910 1.00 33.05 186 TYR A C 1
ATOM 967 O O . TYR A 1 185 ? 4.918 44.155 9.715 1.00 33.08 186 TYR A O 1
ATOM 976 N N . CYS A 1 186 ? 5.544 42.103 8.989 1.00 33.32 187 CYS A N 1
ATOM 977 C CA . CYS A 1 186 ? 6.043 42.489 7.694 1.00 34.29 187 CYS A CA 1
ATOM 978 C C . CYS A 1 186 ? 5.734 41.349 6.725 1.00 34.12 187 CYS A C 1
ATOM 979 O O . CYS A 1 186 ? 5.834 40.179 7.108 1.00 34.90 187 CYS A O 1
ATOM 982 N N . ALA A 1 187 ? 5.376 41.680 5.484 1.00 34.15 188 ALA A N 1
ATOM 983 C CA . ALA A 1 187 ? 5.245 40.697 4.416 1.00 33.99 188 ALA A CA 1
ATOM 984 C C . ALA A 1 187 ? 6.374 40.914 3.397 1.00 32.52 188 ALA A C 1
ATOM 985 O O . ALA A 1 187 ? 6.662 42.054 3.014 1.00 33.47 188 ALA A O 1
ATOM 987 N N . LEU A 1 188 ? 7.046 39.839 2.996 1.00 30.20 189 LEU A N 1
ATOM 988 C CA . LEU A 1 188 ? 8.187 39.942 2.075 1.00 28.76 189 LEU A CA 1
ATOM 989 C C . LEU A 1 188 ? 7.905 39.177 0.792 1.00 29.48 189 LEU A C 1
ATOM 990 O O . LEU A 1 188 ? 7.249 38.162 0.824 1.00 29.80 189 LEU A O 1
ATOM 995 N N . ASN A 1 189 ? 8.388 39.703 -0.331 1.00 29.74 190 ASN A N 1
ATOM 996 C CA . ASN A 1 189 ? 8.588 38.926 -1.561 1.00 30.89 190 ASN A CA 1
ATOM 997 C C . ASN A 1 189 ? 10.073 38.763 -1.700 1.00 29.85 190 ASN A C 1
ATOM 998 O O . ASN A 1 189 ? 10.754 39.656 -2.182 1.00 30.28 190 ASN A O 1
ATOM 1003 N N . ASN A 1 190 ? 10.603 37.636 -1.244 1.00 29.68 191 ASN A N 1
ATOM 1004 C CA . ASN A 1 190 ? 12.060 37.432 -1.245 1.00 28.84 191 ASN A CA 1
ATOM 1005 C C . ASN A 1 190 ? 12.639 37.218 -2.649 1.00 30.81 191 ASN A C 1
ATOM 1006 O O . ASN A 1 190 ? 13.850 37.177 -2.808 1.00 29.99 191 ASN A O 1
ATOM 1011 N N . LYS A 1 191 ? 11.776 37.065 -3.650 1.00 33.11 192 LYS A N 1
ATOM 1012 C CA . LYS A 1 191 ? 12.218 36.987 -5.043 1.00 36.16 192 LYS A CA 1
ATOM 1013 C C . LYS A 1 191 ? 12.341 38.383 -5.691 1.00 36.80 192 LYS A C 1
ATOM 1014 O O . LYS A 1 191 ? 12.803 38.514 -6.831 1.00 38.46 192 LYS A O 1
ATOM 1020 N N . ALA A 1 192 ? 11.935 39.422 -4.966 1.00 35.87 193 ALA A N 1
ATOM 1021 C CA . ALA A 1 192 ? 11.986 40.791 -5.481 1.00 36.61 193 ALA A CA 1
ATOM 1022 C C . ALA A 1 192 ? 13.395 41.129 -5.947 1.00 36.86 193 ALA A C 1
ATOM 1023 O O . ALA A 1 192 ? 14.371 40.671 -5.355 1.00 34.97 193 ALA A O 1
ATOM 1025 N N . THR A 1 193 ? 13.491 41.932 -7.000 1.00 38.68 194 THR A N 1
ATOM 1026 C CA . THR A 1 193 ? 14.775 42.439 -7.464 1.00 40.00 194 THR A CA 1
ATOM 1027 C C . THR A 1 193 ? 14.688 43.962 -7.608 1.00 40.85 194 THR A C 1
ATOM 1028 O O . THR A 1 193 ? 13.604 44.540 -7.523 1.00 40.31 194 THR A O 1
ATOM 1032 N N . GLY A 1 194 ? 15.848 44.584 -7.805 1.00 41.91 195 GLY A N 1
ATOM 1033 C CA . GLY A 1 194 ? 15.949 45.997 -8.110 1.00 43.84 195 GLY A CA 1
ATOM 1034 C C . GLY A 1 194 ? 15.356 46.892 -7.040 1.00 42.71 195 GLY A C 1
ATOM 1035 O O . GLY A 1 194 ? 15.555 46.662 -5.848 1.00 40.12 195 GLY A O 1
ATOM 1036 N N . ALA A 1 195 ? 14.611 47.900 -7.488 1.00 44.57 196 ALA A N 1
ATOM 1037 C CA . ALA A 1 195 ? 13.988 48.887 -6.602 1.00 44.56 196 ALA A CA 1
ATOM 1038 C C . ALA A 1 195 ? 13.000 48.284 -5.591 1.00 42.48 196 ALA A C 1
ATOM 1039 O O . ALA A 1 195 ? 12.956 48.723 -4.446 1.00 42.00 196 ALA A O 1
ATOM 1041 N N . GLU A 1 196 ? 12.202 47.306 -6.026 1.00 42.30 197 GLU A N 1
ATOM 1042 C CA . GLU A 1 196 ? 11.242 46.621 -5.145 1.00 40.67 197 GLU A CA 1
ATOM 1043 C C . GLU A 1 196 ? 11.991 45.945 -4.000 1.00 37.24 197 GLU A C 1
ATOM 1044 O O . GLU A 1 196 ? 11.614 46.064 -2.835 1.00 35.90 197 GLU A O 1
ATOM 1050 N N . GLN A 1 197 ? 13.067 45.248 -4.345 1.00 35.95 198 GLN A N 1
ATOM 1051 C CA . GLN A 1 197 ? 13.933 44.610 -3.355 1.00 33.23 198 GLN A CA 1
ATOM 1052 C C . GLN A 1 197 ? 14.519 45.637 -2.385 1.00 31.29 198 GLN A C 1
ATOM 1053 O O . GLN A 1 197 ? 14.460 45.444 -1.192 1.00 28.32 198 GLN A O 1
ATOM 1059 N N . GLU A 1 198 ? 15.076 46.733 -2.903 1.00 32.58 199 GLU A N 1
ATOM 1060 C CA . GLU A 1 198 ? 15.696 47.757 -2.029 1.00 32.38 199 GLU A CA 1
ATOM 1061 C C . GLU A 1 198 ? 14.665 48.445 -1.124 1.00 30.62 199 GLU A C 1
ATOM 1062 O O . GLU A 1 198 ? 14.931 48.666 0.064 1.00 28.60 199 GLU A O 1
ATOM 1068 N N . ALA A 1 199 ? 13.485 48.749 -1.671 1.00 30.70 200 ALA A N 1
ATOM 1069 C CA . ALA A 1 199 ? 12.389 49.357 -0.879 1.00 30.44 200 ALA A CA 1
ATOM 1070 C C . ALA A 1 199 ? 11.929 48.452 0.247 1.00 28.30 200 ALA A C 1
ATOM 1071 O O . ALA A 1 199 ? 11.787 48.883 1.385 1.00 27.77 200 ALA A O 1
ATOM 1073 N N . GLN A 1 200 ? 11.703 47.187 -0.069 1.00 26.96 201 GLN A N 1
ATOM 1074 C CA . GLN A 1 200 ? 11.253 46.225 0.937 1.00 25.65 201 GLN A CA 1
ATOM 1075 C C . GLN A 1 200 ? 12.312 45.959 2.016 1.00 23.92 201 GLN A C 1
ATOM 1076 O O . GLN A 1 200 ? 11.992 45.732 3.172 1.00 23.19 201 GLN A O 1
ATOM 1082 N N . ARG A 1 201 ? 13.584 45.995 1.647 1.00 24.32 202 ARG A N 1
ATOM 1083 C CA . ARG A 1 201 ? 14.646 45.821 2.628 1.00 22.54 202 ARG A CA 1
ATOM 1084 C C . ARG A 1 201 ? 14.659 46.984 3.603 1.00 22.99 202 ARG A C 1
ATOM 1085 O O . ARG A 1 201 ? 14.782 46.776 4.801 1.00 22.68 202 ARG A O 1
ATOM 1093 N N . ALA A 1 202 ? 14.548 48.208 3.092 1.00 24.16 203 ALA A N 1
ATOM 1094 C CA . ALA A 1 202 ? 14.480 49.373 3.961 1.00 25.20 203 ALA A CA 1
ATOM 1095 C C . ALA A 1 202 ? 13.289 49.282 4.934 1.00 24.89 203 ALA A C 1
ATOM 1096 O O . ALA A 1 202 ? 13.445 49.526 6.111 1.00 23.48 203 ALA A O 1
ATOM 1098 N N . GLN A 1 203 ? 12.101 48.960 4.430 1.00 26.23 204 GLN A N 1
ATOM 1099 C CA . GLN A 1 203 ? 10.910 48.837 5.302 1.00 27.17 204 GLN A CA 1
ATOM 1100 C C . GLN A 1 203 ? 11.143 47.747 6.368 1.00 24.31 204 GLN A C 1
ATOM 1101 O O . GLN A 1 203 ? 10.807 47.921 7.524 1.00 23.70 204 GLN A O 1
ATOM 1107 N N . LEU A 1 204 ? 11.783 46.649 5.980 1.00 23.02 205 LEU A N 1
ATOM 1108 C CA . LEU A 1 204 ? 12.033 45.561 6.926 1.00 22.13 205 LEU A CA 1
ATOM 1109 C C . LEU A 1 204 ? 13.018 45.951 8.016 1.00 21.45 205 LEU A C 1
ATOM 1110 O O . LEU A 1 204 ? 12.777 45.716 9.202 1.00 20.36 205 LEU A O 1
ATOM 1115 N N . LEU A 1 205 ? 14.137 46.552 7.624 1.00 21.60 206 LEU A N 1
ATOM 1116 C CA . LEU A 1 205 ? 15.115 46.995 8.609 1.00 21.09 206 LEU A CA 1
ATOM 1117 C C . LEU A 1 205 ? 14.500 48.103 9.457 1.00 22.13 206 LEU A C 1
ATOM 1118 O O . LEU A 1 205 ? 14.773 48.181 10.642 1.00 22.38 206 LEU A O 1
ATOM 1123 N N . GLY A 1 206 ? 13.647 48.938 8.870 1.00 22.96 207 GLY A N 1
ATOM 1124 C CA . GLY A 1 206 ? 12.982 50.007 9.636 1.00 24.01 207 GLY A CA 1
ATOM 1125 C C . GLY A 1 206 ? 12.090 49.453 10.751 1.00 23.84 207 GLY A C 1
ATOM 1126 O O . GLY A 1 206 ? 12.065 49.987 11.850 1.00 24.73 207 GLY A O 1
ATOM 1127 N N . LEU A 1 207 ? 11.341 48.393 10.463 1.00 23.25 208 LEU A N 1
ATOM 1128 C CA . LEU A 1 207 ? 10.484 47.733 11.480 1.00 23.64 208 LEU A CA 1
ATOM 1129 C C . LEU A 1 207 ? 11.326 47.128 12.616 1.00 22.79 208 LEU A C 1
ATOM 1130 O O . LEU A 1 207 ? 11.005 47.291 13.813 1.00 23.03 208 LEU A O 1
ATOM 1135 N N . ILE A 1 208 ? 12.403 46.439 12.242 1.00 22.03 209 ILE A N 1
ATOM 1136 C CA . ILE A 1 208 ? 13.250 45.772 13.224 1.00 21.63 209 ILE A CA 1
ATOM 1137 C C . ILE A 1 208 ? 13.826 46.793 14.158 1.00 22.93 209 ILE A C 1
ATOM 1138 O O . ILE A 1 208 ? 13.728 46.627 15.369 1.00 22.47 209 ILE A O 1
ATOM 1143 N N . GLN A 1 209 ? 14.386 47.887 13.607 1.00 24.00 210 GLN A N 1
ATOM 1144 C CA . GLN A 1 209 ? 14.903 48.960 14.429 1.00 25.36 210 GLN A CA 1
ATOM 1145 C C . GLN A 1 209 ? 13.819 49.596 15.306 1.00 26.88 210 GLN A C 1
ATOM 1146 O O . GLN A 1 209 ? 14.088 49.993 16.438 1.00 27.14 210 GLN A O 1
ATOM 1152 N N . ARG A 1 210 ? 12.609 49.763 14.770 1.00 27.37 211 ARG A N 1
ATOM 1153 C CA . ARG A 1 210 ? 11.506 50.311 15.576 1.00 29.39 211 ARG A CA 1
ATOM 1154 C C . ARG A 1 210 ? 11.195 49.417 16.795 1.00 27.95 211 ARG A C 1
ATOM 1155 O O . ARG A 1 210 ? 11.087 49.901 17.934 1.00 28.29 211 ARG A O 1
ATOM 1163 N N . VAL A 1 211 ? 11.064 48.119 16.547 1.00 26.05 212 VAL A N 1
ATOM 1164 C CA . VAL A 1 211 ? 10.740 47.160 17.615 1.00 25.94 212 VAL A CA 1
ATOM 1165 C C . VAL A 1 211 ? 11.857 47.151 18.638 1.00 25.75 212 VAL A C 1
ATOM 1166 O O . VAL A 1 211 ? 11.611 47.148 19.844 1.00 26.58 212 VAL A O 1
ATOM 1170 N N . VAL A 1 212 ? 13.091 47.204 18.156 1.00 24.90 213 VAL A N 1
ATOM 1171 C CA . VAL A 1 212 ? 14.253 47.173 19.038 1.00 25.27 213 VAL A CA 1
ATOM 1172 C C . VAL A 1 212 ? 14.349 48.432 19.916 1.00 27.44 213 VAL A C 1
ATOM 1173 O O . VAL A 1 212 ? 14.562 48.318 21.109 1.00 27.74 213 VAL A O 1
ATOM 1177 N N . ARG A 1 213 ? 14.148 49.619 19.344 1.00 29.58 214 ARG A N 1
ATOM 1178 C CA . ARG A 1 213 ? 14.187 50.866 20.137 1.00 32.35 214 ARG A CA 1
ATOM 1179 C C . ARG A 1 213 ? 13.025 50.947 21.149 1.00 34.89 214 ARG A C 1
ATOM 1180 O O . ARG A 1 213 ? 13.168 51.536 22.229 1.00 36.86 214 ARG A O 1
ATOM 1182 N N . GLU A 1 214 ? 11.883 50.362 20.794 1.00 35.71 215 GLU A N 1
ATOM 1183 C CA . GLU A 1 214 ? 10.712 50.356 21.659 1.00 38.77 215 GLU A CA 1
ATOM 1184 C C . GLU A 1 214 ? 10.765 49.302 22.767 1.00 39.32 215 GLU A C 1
ATOM 1185 O O . GLU A 1 214 ? 10.005 49.400 23.720 1.00 40.87 215 GLU A O 1
ATOM 1191 N N . ASN A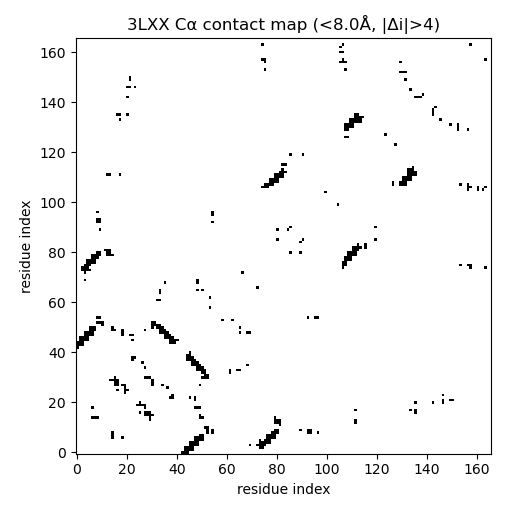 1 215 ? 11.656 48.312 22.657 1.00 38.66 216 ASN A N 1
ATOM 1192 C CA . ASN A 1 215 ? 11.722 47.242 23.662 1.00 39.79 216 ASN A CA 1
ATOM 1193 C C . ASN A 1 215 ? 12.172 47.775 25.020 1.00 42.60 216 ASN A C 1
ATOM 1194 O O . ASN A 1 215 ? 13.376 47.880 25.296 1.00 42.34 216 ASN A O 1
ATOM 1199 N N . LYS A 1 216 ? 11.190 48.083 25.870 1.00 45.90 217 LYS A N 1
ATOM 1200 C CA . LYS A 1 216 ? 11.445 48.640 27.198 1.00 49.27 217 LYS A CA 1
ATOM 1201 C C . LYS A 1 216 ? 12.092 47.621 28.154 1.00 50.04 217 LYS A C 1
ATOM 1202 O O . LYS A 1 216 ? 12.543 48.003 29.229 1.00 51.67 217 LYS A O 1
ATOM 1204 N N . GLU A 1 217 ? 12.132 46.341 27.750 1.00 49.69 218 GLU A N 1
ATOM 1205 C CA . GLU A 1 217 ? 12.887 45.291 28.469 1.00 50.27 218 GLU A CA 1
ATOM 1206 C C . GLU A 1 217 ? 14.131 44.812 27.691 1.00 48.51 218 GLU A C 1
ATOM 1207 O O . GLU A 1 217 ? 14.685 43.750 27.997 1.00 48.40 218 GLU A O 1
ATOM 1209 N N . GLY A 1 218 ? 14.564 45.587 26.690 1.00 47.76 219 GLY A N 1
ATOM 1210 C CA . GLY A 1 218 ? 15.751 45.241 25.891 1.00 45.83 219 GLY A CA 1
ATOM 1211 C C . GLY A 1 218 ? 17.003 45.674 26.627 1.00 47.10 219 GLY A C 1
ATOM 1212 O O . GLY A 1 218 ? 17.504 44.949 27.501 1.00 47.31 219 GLY A O 1
ATOM 1213 N N . CYS A 1 219 ? 17.487 46.877 26.298 1.00 47.74 220 CYS A N 1
ATOM 1214 C CA . CYS A 1 219 ? 18.654 47.470 26.971 1.00 48.97 220 CYS A CA 1
ATOM 1215 C C . CYS A 1 219 ? 18.363 47.846 28.425 1.00 51.22 220 CYS A C 1
ATOM 1216 O O . CYS A 1 219 ? 17.197 47.960 28.842 1.00 51.92 220 CYS A O 1
ATOM 1218 N N . TYR A 1 220 ? 19.443 48.029 29.189 1.00 52.27 221 TYR A N 1
ATOM 1219 C CA . TYR A 1 220 ? 19.378 48.620 30.525 1.00 54.39 221 TYR A CA 1
ATOM 1220 C C . TYR A 1 220 ? 19.891 50.070 30.493 1.00 56.55 221 TYR A C 1
ATOM 1221 O O . TYR A 1 220 ? 20.895 50.359 29.842 1.00 56.44 221 TYR A O 1
#

Nearest PDB structures (foldseek):
  3lxx-assembly1_A-2  TM=1.004E+00  e=1.241E-35  Homo sapiens
  2xtm-assembly2_B  TM=8.908E-01  e=7.662E-20  Homo sapiens
  3p1j-assembly1_A  TM=8.493E-01  e=1.931E-16  Homo sapiens
  4bas-assembly1_A  TM=6.440E-01  e=1.037E-05  Trypanosoma brucei brucei TREU927
  3gcg-assembly1_A  TM=5.754E-01  e=2.843E-04  Homo sapiens

GO terms:
  GO:0005829 cytosol (C, IDA)

Sequence (166 aa):
SQLRIVLVGKTGAGKSATGNSILGRKVFHSTKKCEKRSSSWKETELVVVDTPGIFNAETSKEIIR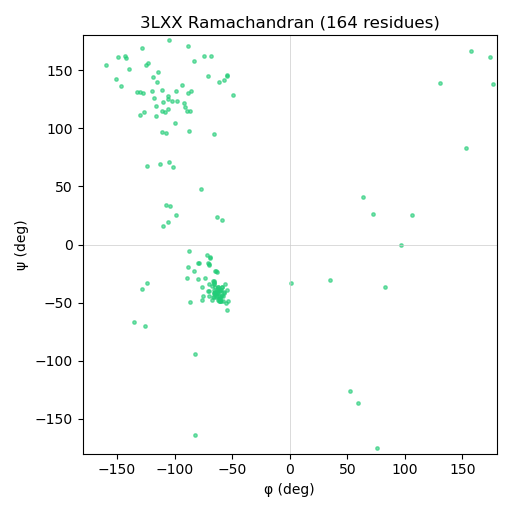CILLTSPGPHALLLVVPLGRYTEEEHKATEKILKFGERARSFILIFTRKDDLPEDIQDLDIFGDRYCALNNKATGAEQEAQRAQLLGLIQRVVRENKEGCY

InterPro domains:
  IPR006703 AIG1-type guanine nucleotide-binding (G) domain [PF04548] (31-238)
  IPR006703 AIG1-type guanine nucleotide-binding (G) domain [PS51720] (28-230)
  IPR027417 P-loop containing nucleoside triphosphate hydrolase [G3DSA:3.40.50.300] (29-253)
  IPR027417 P-loop containing nucleoside triphosphate hydrolase [SSF52540] (25-235)
  IPR045058 GTPase GIMA/IAN/Toc [PTHR10903] (30-287)

So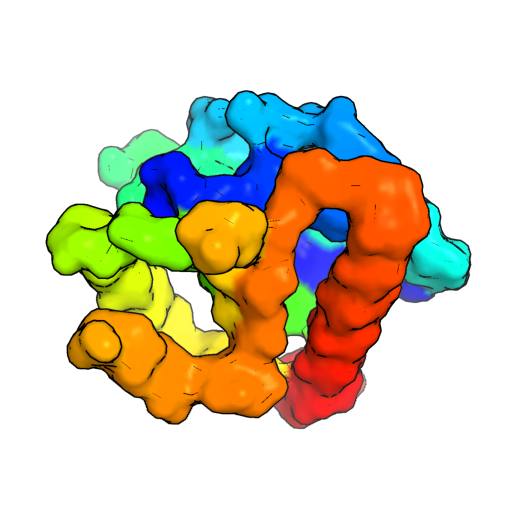lvent-accessible surface area: 8897 Å² total

Radius of gyration: 15.02 Å; Cα contacts (8 Å, |Δi|>4): 265; chains: 1; bounding box: 35×38×39 Å

Foldseek 3Di:
DEAEEEEDFAPVLCQQLVVCLLQVHNDGDSADAWDWDWHDDPPYIYIYIGGDRLLDPVSVVRVVVSQVVAPPGGLAYEYGGEPPPCDPVRLSSVVVVDVVDDLCLLRAYEYEPPVVPDDSVVVCVSHPPHYAYDDSVDDDPNSVVRNVVVVVSNVVSSVPRPVHDD

B-factor: mean 36.48, std 12.98, range [16.32, 84.44]

Secondary structure (DSSP, 8-state):
-EEEEEEE--TTSSHHHHHHHHHTS--S----S-EEEEEEETTEEEEEEE--S---HHHHHHHHHHHHHTTT--SEEEEEEETT--SSHHHHHHHHHH--HHHHTT--EEEE-GGG--HHHHH---SSSSEEE--TT--HHHHHHHHHHHHHHHHHHHHH-TTS--

Organism: Homo sapiens (NCBI:txid9606)

CATH classification: 3.40.50.300